Protein AF-A0A1T4VX34-F1 (afdb_monomer_lite)

Sequence (124 aa):
MVNKIFIAFLFSSIIIGCGLDDYSQSLMNGYYYNDWGRHFITYKDTKNSELIVIDSEVINYQIENDILLASQIPKMLEEKNNQFVFWLVDTKSKKALKFEKKEDFVLAAKNKGLSTTSIDKIIN

Foldseek 3Di:
DDDDDDDDPDDDPDDDDDDPPFDWADDDLQKIFTDDVATFIWGADPVRDIDTPGPAHWDFWDDDPQWIKTWGDDPPDDPPPPFIKIWIANSVVRDIDIHRDLVVVVVVCVVVVHDPVNSVRHPD

Radius of gyration: 18.46 Å; chains: 1; bounding box: 34×64×34 Å

Organism: NCBI:txid92487

Secondary structure (DSSP, 8-state):
-----------------S----EEEEEETTEEEEESSSEEEEEE-TT--EEEEE-S-EEEEEEETTEEEEEE--TT--GGG---EEEEEETTTTEEEEESSHHHHHHHHHHTT--HHHHHHHH-

pLDDT: mean 81.56, std 19.94, range [33.53, 98.25]

Structure (mmCIF, N/CA/C/O backbone):
data_AF-A0A1T4VX34-F1
#
_entry.id   AF-A0A1T4VX34-F1
#
loop_
_atom_site.group_PDB
_atom_site.id
_atom_site.type_symbol
_atom_site.label_atom_id
_atom_site.label_alt_id
_atom_site.label_comp_id
_atom_site.label_asym_id
_atom_site.label_entity_id
_atom_site.label_seq_id
_atom_site.pdbx_PDB_ins_code
_atom_site.Cartn_x
_atom_site.Cartn_y
_atom_site.Cartn_z
_atom_site.occupancy
_atom_site.B_iso_or_equiv
_atom_site.auth_seq_id
_atom_site.auth_comp_id
_atom_site.auth_asym_id
_atom_site.auth_atom_id
_atom_site.pdbx_PDB_model_num
ATOM 1 N N . MET A 1 1 ? 9.345 -50.839 13.496 1.00 45.53 1 MET A N 1
ATOM 2 C CA . MET A 1 1 ? 10.785 -50.501 13.420 1.00 45.53 1 MET A CA 1
ATOM 3 C C . MET A 1 1 ? 11.095 -50.155 11.967 1.00 45.53 1 MET A C 1
ATOM 5 O O . MET A 1 1 ? 10.499 -50.791 11.111 1.00 45.53 1 MET A O 1
ATOM 9 N N . VAL A 1 2 ? 11.984 -49.179 11.725 1.00 35.69 2 VAL A N 1
ATOM 10 C CA . VAL A 1 2 ? 12.304 -48.497 10.438 1.00 35.69 2 VAL A CA 1
ATOM 11 C C . VAL A 1 2 ? 11.229 -47.466 10.026 1.00 35.69 2 VAL A C 1
ATOM 13 O O . VAL A 1 2 ? 10.153 -47.848 9.598 1.00 35.69 2 VAL A O 1
ATOM 16 N N . ASN A 1 3 ? 11.294 -46.169 10.356 1.00 33.53 3 ASN A N 1
ATOM 17 C CA . ASN A 1 3 ? 12.306 -45.104 10.208 1.00 33.53 3 ASN A CA 1
ATOM 1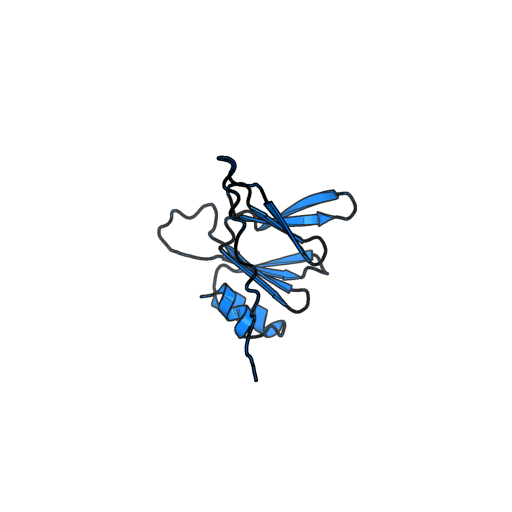8 C C . ASN A 1 3 ? 12.272 -44.416 8.819 1.00 33.53 3 ASN A C 1
ATOM 20 O O . ASN A 1 3 ? 12.729 -44.981 7.837 1.00 33.53 3 ASN A O 1
ATOM 24 N N . LYS A 1 4 ? 11.716 -43.190 8.825 1.00 45.41 4 LYS A N 1
ATOM 25 C CA . LYS A 1 4 ? 11.943 -41.995 7.980 1.00 45.41 4 LYS A CA 1
ATOM 26 C C . LYS A 1 4 ? 12.190 -42.165 6.473 1.00 45.41 4 LYS A C 1
ATOM 28 O O . LYS A 1 4 ? 13.274 -42.573 6.085 1.00 45.41 4 LYS A O 1
ATOM 33 N N . ILE A 1 5 ? 11.312 -41.560 5.661 1.00 46.09 5 ILE A N 1
ATOM 34 C CA . ILE A 1 5 ? 11.738 -40.775 4.488 1.00 46.09 5 ILE A CA 1
ATOM 35 C C . ILE A 1 5 ? 10.940 -39.464 4.462 1.00 46.09 5 ILE A C 1
ATOM 37 O O . ILE A 1 5 ? 9.762 -39.421 4.124 1.00 46.09 5 ILE A O 1
ATOM 41 N N . PHE A 1 6 ? 11.612 -38.400 4.891 1.00 45.78 6 PHE A N 1
ATOM 42 C CA . PHE A 1 6 ? 11.236 -37.006 4.692 1.00 45.78 6 PHE A CA 1
ATOM 43 C C . PHE A 1 6 ? 11.621 -36.678 3.243 1.00 45.78 6 PHE A C 1
ATOM 45 O O . PHE A 1 6 ? 12.812 -36.649 2.934 1.00 45.78 6 PHE A O 1
ATOM 52 N N . ILE A 1 7 ? 10.660 -36.492 2.337 1.00 45.56 7 ILE A N 1
ATOM 53 C CA . ILE A 1 7 ? 10.975 -36.002 0.988 1.00 45.56 7 ILE A CA 1
ATOM 54 C C . ILE A 1 7 ? 10.913 -34.479 1.042 1.00 45.56 7 ILE A C 1
ATOM 56 O O . ILE A 1 7 ? 9.854 -33.869 0.924 1.00 45.56 7 ILE A O 1
ATOM 60 N N . ALA A 1 8 ? 12.077 -33.881 1.281 1.00 44.00 8 ALA A N 1
ATOM 61 C CA . ALA A 1 8 ? 12.327 -32.481 0.998 1.00 44.00 8 ALA A CA 1
ATOM 62 C C . ALA A 1 8 ? 12.374 -32.302 -0.526 1.00 44.00 8 ALA A C 1
ATOM 64 O O . ALA A 1 8 ? 13.308 -32.770 -1.175 1.00 44.00 8 ALA A O 1
ATOM 65 N N . PHE A 1 9 ? 11.373 -31.635 -1.098 1.00 43.25 9 PHE A N 1
ATOM 66 C CA . PHE A 1 9 ? 11.450 -31.115 -2.462 1.00 43.25 9 PHE A CA 1
ATOM 67 C C . PHE A 1 9 ? 12.160 -29.758 -2.421 1.00 43.25 9 PHE A C 1
ATOM 69 O O . PHE A 1 9 ? 11.545 -28.701 -2.317 1.00 43.25 9 PHE A O 1
ATOM 76 N N . LEU A 1 10 ? 13.487 -29.819 -2.450 1.00 41.88 10 LEU A N 1
ATOM 77 C CA . LEU A 1 10 ? 14.354 -28.735 -2.896 1.00 41.88 10 LEU A CA 1
ATOM 78 C C . LEU A 1 10 ? 14.970 -29.173 -4.227 1.00 41.88 10 LEU A C 1
ATOM 80 O O . LEU A 1 10 ? 15.172 -30.364 -4.444 1.00 41.88 10 LEU A O 1
ATOM 84 N N . PHE A 1 11 ? 15.294 -28.182 -5.055 1.00 42.28 11 PHE A N 1
ATOM 85 C CA . PHE A 1 11 ? 15.932 -28.246 -6.374 1.00 42.28 11 PHE A CA 1
ATOM 86 C C . PHE A 1 11 ? 15.001 -28.329 -7.587 1.00 42.28 11 PHE A C 1
ATOM 88 O O . PHE A 1 11 ? 14.689 -29.396 -8.100 1.00 42.28 11 PHE A O 1
ATOM 95 N N . SER A 1 12 ? 14.753 -27.156 -8.167 1.00 38.88 12 SER A N 1
ATOM 96 C CA . SER A 1 12 ? 15.264 -26.912 -9.519 1.00 38.88 12 SER A CA 1
ATOM 97 C C . SER A 1 12 ? 15.518 -25.419 -9.719 1.00 38.88 12 SER A C 1
ATOM 99 O O . SER A 1 12 ? 14.683 -24.679 -10.231 1.00 38.88 12 SER A O 1
ATOM 101 N N . SER A 1 13 ? 16.698 -24.980 -9.285 1.00 41.88 13 SER A N 1
ATOM 102 C CA . SER A 1 13 ? 17.372 -23.807 -9.826 1.00 41.88 13 SER A CA 1
ATOM 103 C C . SER A 1 13 ? 17.632 -24.050 -11.313 1.00 41.88 13 SER A C 1
ATOM 105 O O . SER A 1 13 ? 18.565 -24.757 -11.690 1.00 41.88 13 SER A O 1
ATOM 107 N N . ILE A 1 14 ? 16.778 -23.478 -12.155 1.00 44.31 14 ILE A N 1
ATOM 108 C CA . ILE A 1 14 ? 17.036 -23.319 -13.582 1.00 44.31 14 ILE A CA 1
ATOM 109 C C . ILE A 1 14 ? 17.622 -21.918 -13.741 1.00 44.31 14 ILE A C 1
ATOM 111 O O . ILE A 1 14 ? 16.909 -20.924 -13.692 1.00 44.31 14 ILE A O 1
ATOM 115 N N . ILE A 1 15 ? 18.946 -21.849 -13.871 1.00 48.69 15 ILE A N 1
ATOM 116 C CA . ILE A 1 15 ? 19.636 -20.661 -14.371 1.00 48.69 15 ILE A CA 1
ATOM 117 C C . ILE A 1 15 ? 19.513 -20.720 -15.894 1.00 48.69 15 ILE A C 1
ATOM 119 O O . ILE A 1 15 ? 20.222 -21.493 -16.536 1.00 48.69 15 ILE A O 1
ATOM 123 N N . ILE A 1 16 ? 18.602 -19.934 -16.469 1.00 46.91 16 ILE A N 1
ATOM 124 C CA . ILE A 1 16 ? 18.570 -19.639 -17.905 1.00 46.91 16 ILE A CA 1
ATOM 125 C C . ILE A 1 16 ? 18.303 -18.141 -18.066 1.00 46.91 16 ILE A C 1
ATOM 127 O O . ILE A 1 16 ? 17.217 -17.676 -17.757 1.00 46.91 16 ILE A O 1
ATOM 131 N N . GLY A 1 17 ? 19.289 -17.425 -18.611 1.00 34.38 17 GLY A N 1
ATOM 132 C CA . GLY A 1 17 ? 19.099 -16.131 -19.268 1.00 34.38 17 GLY A CA 1
ATOM 133 C C . GLY A 1 17 ? 19.341 -14.900 -18.396 1.00 34.38 17 GLY A C 1
ATOM 134 O O . GLY A 1 17 ? 18.649 -14.662 -17.418 1.00 34.38 17 GLY A O 1
ATOM 135 N N . CYS A 1 18 ? 20.293 -14.059 -18.805 1.00 42.41 18 CYS A N 1
ATOM 136 C CA . CYS A 1 18 ? 20.262 -12.640 -18.468 1.00 42.41 18 CYS A CA 1
ATOM 137 C C . CYS A 1 18 ? 18.962 -12.032 -19.017 1.00 42.41 18 CYS A C 1
ATOM 139 O O . CYS A 1 18 ? 18.888 -11.667 -20.187 1.00 42.41 18 CYS A O 1
ATOM 141 N N . GLY A 1 19 ? 17.961 -11.938 -18.159 1.00 43.66 19 GLY A N 1
ATOM 142 C CA . GLY A 1 19 ? 16.774 -11.115 -18.292 1.00 43.66 19 GLY A CA 1
ATOM 143 C C . GLY A 1 19 ? 16.297 -10.881 -16.870 1.00 43.66 19 GLY A C 1
ATOM 144 O O . GLY A 1 19 ? 16.079 -11.836 -16.135 1.00 43.66 19 GLY A O 1
ATOM 145 N N . LEU A 1 20 ? 16.254 -9.627 -16.433 1.00 51.25 20 LEU A N 1
ATOM 146 C CA . LEU A 1 20 ? 15.488 -9.266 -15.248 1.00 51.25 20 LEU A CA 1
ATOM 147 C C . LEU A 1 20 ? 14.051 -9.659 -15.597 1.00 51.25 20 LEU A C 1
ATOM 149 O O . LEU A 1 20 ? 13.488 -9.069 -16.516 1.00 51.25 20 LEU A O 1
ATOM 153 N N . ASP A 1 21 ? 13.539 -10.745 -15.019 1.00 58.09 21 ASP A N 1
ATOM 154 C CA . ASP A 1 21 ? 12.221 -11.256 -15.384 1.00 58.09 21 ASP A CA 1
ATOM 155 C C . ASP A 1 21 ? 11.175 -10.225 -14.972 1.00 58.09 21 ASP A C 1
ATOM 157 O O . ASP A 1 21 ? 10.819 -10.110 -13.800 1.00 58.09 21 ASP A O 1
ATOM 161 N N . ASP A 1 22 ? 10.699 -9.478 -15.966 1.00 72.25 22 ASP A N 1
ATOM 162 C CA . ASP A 1 22 ? 9.570 -8.577 -15.837 1.00 72.25 22 ASP A CA 1
ATOM 163 C C . ASP A 1 22 ? 8.369 -9.378 -15.303 1.00 72.25 22 ASP A C 1
ATOM 165 O O . ASP A 1 22 ? 7.742 -10.139 -16.047 1.00 72.25 22 ASP A O 1
ATOM 169 N N . TYR A 1 23 ? 8.027 -9.231 -14.018 1.00 83.38 23 TYR A N 1
ATOM 170 C CA . TYR A 1 23 ? 6.942 -10.001 -13.404 1.00 83.38 23 TYR A CA 1
ATOM 171 C C . TYR A 1 23 ? 5.826 -9.113 -12.860 1.00 83.38 23 TYR A C 1
ATOM 173 O O . TYR A 1 23 ? 6.033 -8.003 -12.377 1.00 83.38 23 TYR A O 1
ATOM 181 N N . SER A 1 24 ? 4.596 -9.620 -12.962 1.00 89.25 24 SER A N 1
ATOM 182 C CA . SER A 1 24 ? 3.387 -8.974 -12.453 1.00 89.25 24 SER A CA 1
ATOM 183 C C . SER A 1 24 ? 2.640 -9.953 -11.556 1.00 89.25 24 SER A C 1
ATOM 185 O O . SER A 1 24 ? 2.233 -11.029 -11.995 1.00 89.25 24 SER A O 1
ATOM 187 N N . GLN A 1 25 ? 2.468 -9.594 -10.288 1.00 91.31 25 GLN A N 1
ATOM 188 C CA . GLN A 1 25 ? 1.781 -10.397 -9.286 1.00 91.31 25 GLN A CA 1
ATOM 189 C C . GLN A 1 25 ? 0.419 -9.783 -8.969 1.00 91.31 25 GLN A C 1
ATOM 191 O O . GLN A 1 25 ? 0.324 -8.620 -8.573 1.00 91.31 25 GLN A O 1
ATOM 196 N N . SER A 1 26 ? -0.647 -10.575 -9.105 1.00 92.81 26 SER A N 1
ATOM 197 C CA . SER A 1 26 ? -1.977 -10.153 -8.661 1.00 92.81 26 SER A CA 1
ATOM 198 C C . SER A 1 26 ? -2.004 -10.017 -7.142 1.00 92.81 26 SER A C 1
ATOM 200 O O . SER A 1 26 ? -1.625 -10.940 -6.423 1.00 92.81 26 SER A O 1
ATOM 202 N N . LEU A 1 27 ? -2.455 -8.857 -6.673 1.00 92.50 27 LEU A N 1
ATOM 203 C CA . LEU A 1 27 ? -2.598 -8.539 -5.260 1.00 92.50 27 LEU A CA 1
ATOM 204 C C . LEU A 1 27 ? -4.028 -8.831 -4.802 1.00 92.50 27 LEU A C 1
ATOM 206 O O . LEU A 1 27 ? -4.273 -9.797 -4.085 1.00 92.50 27 LEU A O 1
ATOM 210 N N . MET A 1 28 ? -4.980 -7.990 -5.218 1.00 93.44 28 MET A N 1
ATOM 211 C CA . MET A 1 28 ? -6.399 -8.098 -4.867 1.00 93.44 28 MET A CA 1
ATOM 212 C C . MET A 1 28 ? -7.228 -7.087 -5.664 1.00 93.44 28 MET A C 1
ATOM 214 O O . MET A 1 28 ? -6.738 -6.002 -5.956 1.00 93.44 28 MET A O 1
ATOM 218 N N . ASN A 1 29 ? -8.492 -7.391 -5.980 1.00 92.50 29 ASN A N 1
ATOM 219 C CA . ASN A 1 29 ? -9.452 -6.441 -6.577 1.00 92.50 29 ASN A CA 1
ATOM 220 C C . ASN A 1 29 ? -8.915 -5.681 -7.812 1.00 92.50 29 ASN A C 1
ATOM 222 O O . ASN A 1 29 ? -9.178 -4.494 -7.992 1.00 92.50 29 ASN A O 1
ATOM 226 N N . GLY A 1 30 ? -8.144 -6.366 -8.663 1.00 91.44 30 GLY A N 1
ATOM 227 C CA . GLY A 1 30 ? -7.551 -5.783 -9.871 1.00 91.44 30 GLY A CA 1
ATOM 228 C C . GLY A 1 30 ? -6.261 -4.993 -9.639 1.00 91.44 30 GLY A C 1
ATOM 229 O O . GLY A 1 30 ? -5.747 -4.414 -10.589 1.00 91.44 30 GLY A O 1
ATOM 230 N N . TYR A 1 31 ? -5.721 -4.971 -8.419 1.00 94.94 31 TYR A N 1
ATOM 231 C CA . TYR A 1 31 ? -4.399 -4.418 -8.135 1.00 94.94 31 TYR A CA 1
ATOM 232 C C . TYR A 1 31 ? -3.297 -5.431 -8.430 1.00 94.94 31 TYR A C 1
ATOM 234 O O . TYR A 1 31 ? -3.457 -6.626 -8.165 1.00 94.94 31 TYR A O 1
ATOM 242 N N . TYR A 1 32 ? -2.175 -4.933 -8.940 1.00 93.88 32 TYR A N 1
ATOM 243 C CA . TYR A 1 32 ? -1.003 -5.727 -9.284 1.00 93.88 32 TYR A CA 1
ATOM 244 C C . TYR A 1 32 ? 0.263 -5.052 -8.767 1.00 93.88 32 TYR A C 1
ATOM 246 O O . TYR A 1 32 ? 0.402 -3.831 -8.862 1.00 93.88 32 TYR A O 1
ATOM 254 N N . TYR A 1 33 ? 1.176 -5.862 -8.245 1.00 92.81 33 TYR A N 1
ATOM 255 C CA . TYR A 1 33 ? 2.566 -5.489 -8.028 1.00 92.81 33 TYR A CA 1
ATOM 256 C C . TYR A 1 33 ? 3.350 -5.833 -9.292 1.00 92.81 33 TYR A C 1
ATOM 258 O O . TYR A 1 33 ? 3.227 -6.949 -9.793 1.00 92.81 33 TYR A O 1
ATOM 266 N N . ASN A 1 34 ? 4.124 -4.889 -9.810 1.00 91.12 34 ASN A N 1
ATOM 267 C CA . ASN A 1 34 ? 4.926 -5.069 -11.012 1.00 91.12 34 ASN A CA 1
ATOM 268 C C . ASN A 1 34 ? 6.400 -4.822 -10.694 1.00 91.12 34 ASN A C 1
ATOM 270 O O . ASN A 1 34 ? 6.725 -3.835 -10.032 1.00 91.12 34 ASN A O 1
ATOM 274 N N . ASP A 1 35 ? 7.262 -5.679 -11.223 1.00 87.44 35 ASP A N 1
ATOM 275 C CA . ASP A 1 35 ? 8.713 -5.529 -11.223 1.00 87.44 35 ASP A CA 1
ATOM 276 C C . ASP A 1 35 ? 9.190 -5.483 -12.672 1.00 87.44 35 ASP A C 1
ATOM 278 O O . ASP A 1 35 ? 9.343 -6.533 -13.285 1.00 87.44 35 ASP A O 1
ATOM 282 N N . TRP A 1 36 ? 9.349 -4.269 -13.217 1.00 81.44 36 TRP A N 1
ATOM 283 C CA . TRP A 1 36 ? 9.849 -4.023 -14.581 1.00 81.44 36 TRP A CA 1
ATOM 284 C C . TRP A 1 36 ? 11.055 -3.075 -14.557 1.00 81.44 36 TRP A C 1
ATOM 286 O O . TRP A 1 36 ? 10.981 -1.930 -15.017 1.00 81.44 36 TRP A O 1
ATOM 296 N N . GLY A 1 37 ? 12.131 -3.482 -13.877 1.00 74.62 37 GLY A N 1
ATOM 297 C CA . GLY A 1 37 ? 13.296 -2.623 -13.604 1.00 74.62 37 GLY A CA 1
ATOM 298 C C . GLY A 1 37 ? 13.034 -1.517 -12.569 1.00 74.62 37 GLY A C 1
ATOM 299 O O . GLY A 1 37 ? 13.893 -0.669 -12.330 1.00 74.62 37 GLY A O 1
ATOM 300 N N . ARG A 1 38 ? 11.835 -1.524 -11.980 1.00 76.69 38 ARG A N 1
ATOM 301 C CA . ARG A 1 38 ? 11.407 -0.798 -10.781 1.00 76.69 38 ARG A CA 1
ATOM 302 C C . ARG A 1 38 ? 10.187 -1.511 -10.205 1.00 76.69 38 ARG A C 1
ATOM 304 O O . ARG A 1 38 ? 9.382 -2.051 -10.969 1.00 76.69 38 ARG A O 1
ATOM 311 N N . HIS A 1 39 ? 10.005 -1.422 -8.898 1.00 88.38 39 HIS A N 1
ATOM 312 C CA . HIS A 1 39 ? 8.867 -1.997 -8.193 1.00 88.38 39 HIS A CA 1
ATOM 313 C C . HIS A 1 39 ? 7.730 -0.980 -8.076 1.00 88.38 39 HIS A C 1
ATOM 315 O O . HIS A 1 39 ? 7.919 0.089 -7.505 1.00 88.38 39 HIS A O 1
ATOM 321 N N . PHE A 1 40 ? 6.543 -1.260 -8.614 1.00 91.62 40 PHE A N 1
ATOM 322 C CA . PHE A 1 40 ? 5.420 -0.311 -8.592 1.00 91.62 40 PHE A CA 1
ATOM 323 C C . PHE A 1 40 ? 4.063 -1.018 -8.537 1.00 91.62 40 PHE A C 1
ATOM 325 O O . PHE A 1 40 ? 3.955 -2.207 -8.831 1.00 91.62 40 PHE A O 1
ATOM 332 N N . ILE A 1 41 ? 3.006 -0.291 -8.161 1.00 92.94 41 ILE A N 1
ATOM 333 C CA . ILE A 1 41 ? 1.654 -0.857 -8.039 1.00 92.94 41 ILE A CA 1
ATOM 334 C C . ILE A 1 41 ? 0.707 -0.209 -9.042 1.00 92.94 41 ILE A C 1
ATOM 336 O O . ILE A 1 41 ? 0.613 1.017 -9.156 1.00 92.94 41 ILE A O 1
ATOM 340 N N . THR A 1 42 ? -0.045 -1.054 -9.738 1.00 94.25 42 THR A N 1
ATOM 341 C CA . THR A 1 42 ? -1.063 -0.662 -10.714 1.00 94.25 42 THR A CA 1
ATOM 342 C C . THR A 1 42 ? -2.430 -1.199 -10.328 1.00 94.25 42 THR A C 1
ATOM 344 O O . THR A 1 42 ? -2.562 -2.102 -9.503 1.00 94.25 42 THR A O 1
ATOM 347 N N . TYR A 1 43 ? -3.456 -0.631 -10.945 1.00 93.19 43 TYR A N 1
ATOM 348 C CA . TYR A 1 43 ? -4.818 -1.132 -10.936 1.00 93.19 43 TYR A CA 1
ATOM 349 C C . TYR A 1 43 ? -5.268 -1.350 -12.384 1.00 93.19 43 TYR A C 1
ATOM 351 O O . TYR A 1 43 ? -5.196 -0.429 -13.197 1.00 93.19 43 TYR A O 1
ATOM 359 N N . LYS A 1 44 ? -5.743 -2.557 -12.701 1.00 91.50 44 LYS A N 1
ATOM 360 C CA . LYS A 1 44 ? -6.337 -2.910 -13.994 1.00 91.50 44 LYS A CA 1
ATOM 361 C C . LYS A 1 44 ? -7.850 -2.995 -13.849 1.00 91.50 44 LYS A C 1
ATOM 363 O O . LYS A 1 44 ? -8.363 -3.750 -13.021 1.00 91.50 44 LYS A O 1
ATOM 368 N N . ASP A 1 45 ? -8.570 -2.204 -14.639 1.00 84.00 45 ASP A N 1
ATOM 369 C CA . ASP A 1 45 ? -10.028 -2.245 -14.665 1.00 84.00 45 ASP A CA 1
ATOM 370 C C . ASP A 1 45 ? -10.579 -3.414 -15.500 1.00 84.00 45 ASP A C 1
ATOM 372 O O . ASP A 1 45 ? -9.849 -4.139 -16.172 1.00 84.00 45 ASP A O 1
ATOM 376 N N . THR A 1 46 ? -11.900 -3.605 -15.470 1.00 81.94 46 THR A N 1
ATOM 377 C CA . THR A 1 46 ? -12.580 -4.678 -16.216 1.00 81.94 46 THR A CA 1
ATOM 378 C C . THR A 1 46 ? -12.516 -4.520 -17.738 1.00 81.94 46 THR A C 1
ATOM 380 O O . THR A 1 46 ? -12.928 -5.425 -18.458 1.00 81.94 46 THR A O 1
ATOM 383 N N . LYS A 1 47 ? -12.019 -3.385 -18.238 1.00 84.62 47 LYS A N 1
ATOM 384 C CA . LYS A 1 47 ? -11.796 -3.104 -19.659 1.00 84.62 47 LYS A CA 1
ATOM 385 C C . LYS A 1 47 ? -10.318 -3.241 -20.043 1.00 84.62 47 LYS A C 1
ATOM 387 O O . LYS A 1 47 ? -9.954 -2.843 -21.144 1.00 84.62 47 L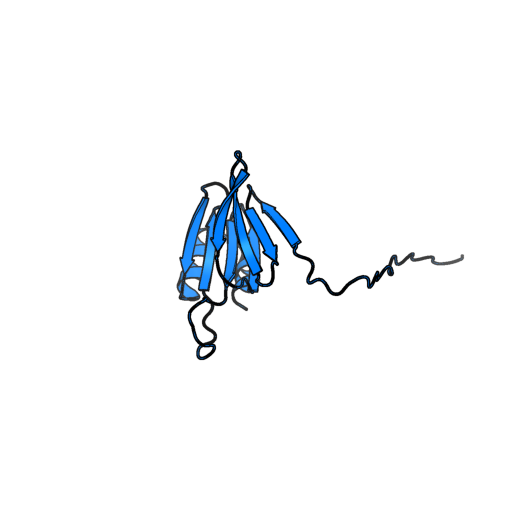YS A O 1
ATOM 392 N N . ASN A 1 48 ? -9.486 -3.805 -19.161 1.00 75.69 48 ASN A N 1
ATOM 393 C CA . ASN A 1 48 ? -8.031 -3.903 -19.294 1.00 75.69 48 ASN A CA 1
ATOM 394 C C . ASN A 1 48 ? -7.309 -2.547 -19.378 1.00 75.69 48 ASN A C 1
ATOM 396 O O . ASN A 1 48 ? -6.176 -2.485 -19.852 1.00 75.69 48 ASN A O 1
ATOM 400 N N . SER A 1 49 ? -7.926 -1.465 -18.898 1.00 84.25 49 SER A N 1
ATOM 401 C CA . SER A 1 49 ? -7.229 -0.189 -18.730 1.00 84.25 49 SER A CA 1
ATOM 402 C C . SER A 1 49 ? -6.364 -0.264 -17.478 1.00 84.25 49 SER A C 1
ATOM 404 O O . SER A 1 49 ? -6.856 -0.614 -16.404 1.00 84.25 49 SER A O 1
ATOM 406 N N . GLU A 1 50 ? -5.086 0.079 -17.606 1.00 87.19 50 GLU A N 1
ATOM 407 C CA . GLU A 1 50 ? -4.127 0.069 -16.504 1.00 87.19 50 GLU A CA 1
ATOM 408 C C . GLU A 1 50 ? -3.876 1.491 -15.994 1.00 87.19 50 GLU A C 1
ATOM 410 O O . GLU A 1 50 ? -3.543 2.398 -16.756 1.00 87.19 50 GLU A O 1
ATOM 415 N N . LEU A 1 51 ? -4.045 1.683 -14.687 1.00 88.75 51 LEU A N 1
ATOM 416 C CA . LEU A 1 51 ? -3.739 2.917 -13.977 1.00 88.75 51 LEU A CA 1
ATOM 417 C C . LEU A 1 51 ? -2.571 2.666 -13.026 1.00 88.75 51 LEU A C 1
ATOM 419 O O . LEU A 1 51 ? -2.620 1.752 -12.203 1.00 88.75 51 LEU A O 1
ATOM 423 N N . ILE A 1 52 ? -1.546 3.510 -13.090 1.00 87.00 52 ILE A N 1
ATOM 424 C CA . ILE A 1 52 ? -0.471 3.503 -12.097 1.00 87.00 52 ILE A CA 1
ATOM 425 C C . ILE A 1 52 ? -0.999 4.146 -10.812 1.00 87.00 52 ILE A C 1
ATOM 427 O O . ILE A 1 52 ? -1.460 5.286 -10.832 1.00 87.00 52 ILE A O 1
ATOM 431 N N . VAL A 1 53 ? -0.944 3.405 -9.705 1.00 91.19 53 VAL A N 1
ATOM 432 C CA . VAL A 1 53 ? -1.449 3.847 -8.395 1.00 91.19 53 VAL A CA 1
ATOM 433 C C . VAL A 1 53 ? -0.298 4.335 -7.529 1.00 91.19 53 VAL A C 1
ATOM 435 O O . VAL A 1 53 ? -0.378 5.408 -6.940 1.00 91.19 53 VAL A O 1
ATOM 438 N N . ILE A 1 54 ? 0.777 3.550 -7.479 1.00 91.06 54 ILE A N 1
ATOM 439 C CA . ILE A 1 54 ? 2.020 3.887 -6.792 1.00 91.06 54 ILE A CA 1
ATOM 440 C C . ILE A 1 54 ? 3.098 3.816 -7.855 1.00 91.06 54 ILE A C 1
ATOM 442 O O . ILE A 1 54 ? 3.345 2.747 -8.400 1.00 91.06 54 ILE A O 1
ATOM 446 N N . ASP A 1 55 ? 3.664 4.960 -8.219 1.00 85.50 55 ASP A N 1
ATOM 447 C CA . ASP A 1 55 ? 4.424 5.127 -9.456 1.00 85.50 55 ASP A CA 1
ATOM 448 C C . ASP A 1 55 ? 5.945 5.077 -9.270 1.00 85.50 55 ASP A C 1
ATOM 450 O O . ASP A 1 55 ? 6.676 5.310 -10.235 1.00 85.50 55 ASP A O 1
ATOM 454 N N . SER A 1 56 ? 6.410 4.780 -8.057 1.00 84.06 56 SER A N 1
ATOM 455 C CA . SER A 1 56 ? 7.816 4.748 -7.642 1.00 84.06 56 SER A CA 1
ATOM 456 C C . SER A 1 56 ? 8.143 3.478 -6.859 1.00 84.06 56 SER A C 1
ATOM 458 O O . SER A 1 56 ? 7.220 2.751 -6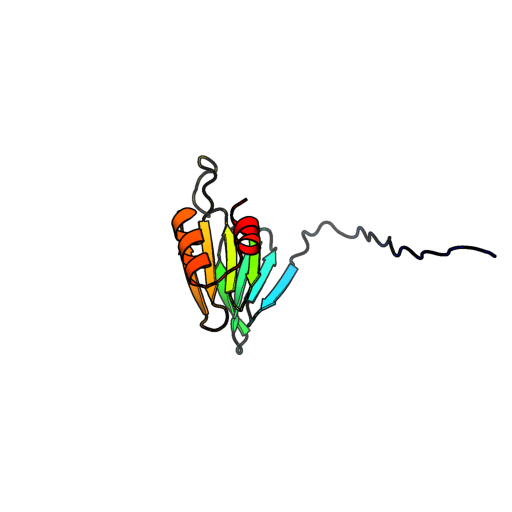.502 1.00 84.06 56 SER A O 1
ATOM 460 N N . GLU A 1 57 ? 9.435 3.248 -6.613 1.00 89.69 57 GLU A N 1
ATOM 461 C CA . GLU A 1 57 ? 9.995 2.030 -6.019 1.00 89.69 57 GLU A CA 1
ATOM 462 C C . GLU A 1 57 ? 9.296 1.645 -4.706 1.00 89.69 57 GLU A C 1
ATOM 464 O O . GLU A 1 57 ? 9.496 2.285 -3.671 1.00 89.69 57 GLU A O 1
ATOM 469 N N . VAL A 1 58 ? 8.464 0.607 -4.756 1.00 91.31 58 VAL A N 1
ATOM 470 C CA . VAL A 1 58 ? 7.779 0.015 -3.602 1.00 91.31 58 VAL A CA 1
ATOM 471 C C . VAL A 1 58 ? 8.756 -0.882 -2.851 1.00 91.31 58 VAL A C 1
ATOM 473 O O . VAL A 1 58 ? 9.313 -1.806 -3.430 1.00 91.31 58 VAL A O 1
ATOM 476 N N . ILE A 1 59 ? 8.930 -0.632 -1.554 1.00 91.00 59 ILE A N 1
ATOM 477 C CA . ILE A 1 59 ? 9.870 -1.376 -0.703 1.00 91.00 59 ILE A CA 1
ATOM 478 C C . ILE A 1 59 ? 9.161 -2.503 0.025 1.00 91.00 59 ILE A C 1
ATOM 480 O O . ILE A 1 59 ? 9.567 -3.656 -0.066 1.00 91.00 59 ILE A O 1
ATOM 484 N N . ASN A 1 60 ? 8.066 -2.172 0.707 1.00 93.38 60 ASN A N 1
ATOM 485 C CA . ASN A 1 60 ? 7.234 -3.138 1.406 1.00 93.38 60 ASN A CA 1
ATOM 486 C C . ASN A 1 60 ? 5.773 -2.926 1.022 1.00 93.38 60 ASN A C 1
ATOM 488 O O . ASN A 1 60 ? 5.324 -1.793 0.831 1.00 93.38 60 ASN A O 1
ATOM 492 N N . TYR A 1 61 ? 5.007 -4.013 0.978 1.00 95.44 61 TYR A N 1
ATOM 493 C CA . TYR A 1 61 ? 3.555 -3.950 0.894 1.00 95.44 61 TYR A CA 1
ATOM 494 C C . TYR A 1 61 ? 2.896 -5.071 1.706 1.00 95.44 61 TYR A C 1
ATOM 496 O O . TYR A 1 61 ? 3.484 -6.120 1.961 1.00 95.44 61 TYR A O 1
ATOM 504 N N . GLN A 1 62 ? 1.655 -4.844 2.128 1.00 96.50 62 GLN A N 1
ATOM 505 C CA . GLN A 1 62 ? 0.844 -5.801 2.876 1.00 96.50 62 GLN A CA 1
ATOM 506 C C . GLN A 1 62 ? -0.624 -5.575 2.538 1.00 96.50 62 GLN A C 1
ATOM 508 O O . GLN A 1 62 ? -1.059 -4.447 2.328 1.00 96.50 62 GLN A O 1
ATOM 513 N N . ILE A 1 63 ? -1.400 -6.653 2.515 1.00 95.94 63 ILE A N 1
ATOM 514 C CA . ILE A 1 63 ? -2.845 -6.595 2.309 1.00 95.94 63 ILE A CA 1
ATOM 515 C C . ILE A 1 63 ? -3.550 -7.086 3.571 1.00 95.94 63 ILE A C 1
ATOM 517 O O . ILE A 1 63 ? -3.209 -8.147 4.093 1.00 95.94 63 ILE A O 1
ATOM 521 N N . GLU A 1 64 ? -4.533 -6.327 4.051 1.00 96.00 64 GLU A N 1
ATOM 522 C CA . GLU A 1 64 ? -5.406 -6.701 5.166 1.00 96.00 64 GLU A CA 1
ATOM 523 C C . GLU A 1 64 ? -6.792 -6.064 4.977 1.00 96.00 64 GLU A C 1
ATOM 525 O O . GLU A 1 64 ? -6.891 -4.868 4.719 1.00 96.00 64 GLU A O 1
ATOM 530 N N . ASN A 1 65 ? -7.869 -6.847 5.116 1.00 91.88 65 ASN A N 1
ATOM 531 C CA . ASN A 1 65 ? -9.262 -6.364 5.085 1.00 91.88 65 ASN A CA 1
ATOM 532 C C . ASN A 1 65 ? -9.586 -5.427 3.904 1.00 91.88 65 ASN A C 1
ATOM 534 O O . ASN A 1 65 ? -10.121 -4.338 4.093 1.00 91.88 65 ASN A O 1
ATOM 538 N N . ASP A 1 66 ? -9.238 -5.832 2.680 1.00 95.19 66 ASP A N 1
ATOM 539 C CA . ASP A 1 66 ? -9.403 -5.032 1.455 1.00 95.19 66 ASP A CA 1
ATOM 540 C C . ASP A 1 66 ? -8.513 -3.778 1.335 1.00 95.19 66 ASP A C 1
ATOM 542 O O . ASP A 1 66 ? -8.601 -3.050 0.339 1.00 95.19 66 ASP A O 1
ATOM 546 N N . ILE A 1 67 ? -7.627 -3.533 2.302 1.00 97.00 67 ILE A N 1
ATOM 547 C CA . ILE A 1 67 ? -6.685 -2.416 2.302 1.00 97.00 67 ILE A CA 1
ATOM 548 C C . ILE A 1 67 ? -5.290 -2.912 1.933 1.00 97.00 67 ILE A C 1
ATOM 550 O O . ILE A 1 67 ? -4.737 -3.802 2.577 1.00 97.00 67 ILE A O 1
ATOM 554 N N . LEU A 1 68 ? -4.707 -2.296 0.911 1.00 97.44 68 LEU A N 1
ATOM 555 C CA . LEU A 1 68 ? -3.297 -2.421 0.574 1.00 97.44 68 LEU A CA 1
ATOM 556 C C . LEU A 1 68 ? -2.523 -1.310 1.289 1.00 97.44 68 LEU A C 1
ATOM 558 O O . LEU A 1 68 ? -2.785 -0.123 1.086 1.00 97.44 68 LEU A O 1
ATOM 562 N N . LEU A 1 69 ? -1.577 -1.707 2.128 1.00 98.00 69 LEU A N 1
ATOM 563 C CA . LEU A 1 69 ? -0.579 -0.839 2.727 1.00 98.00 69 LEU A CA 1
ATOM 564 C C . LEU A 1 69 ? 0.709 -0.957 1.914 1.00 98.00 69 LEU A C 1
ATOM 566 O O . LEU A 1 69 ? 1.086 -2.068 1.543 1.00 98.00 69 LEU A O 1
ATOM 570 N N . ALA A 1 70 ? 1.396 0.153 1.664 1.00 96.56 70 ALA A N 1
ATOM 571 C CA . ALA A 1 70 ? 2.695 0.122 0.998 1.00 96.56 70 ALA A CA 1
ATOM 572 C C . ALA A 1 70 ? 3.617 1.242 1.485 1.00 96.56 70 ALA A C 1
ATOM 574 O O . ALA A 1 70 ? 3.145 2.316 1.864 1.00 96.56 70 ALA A O 1
ATOM 575 N N . SER A 1 71 ? 4.925 1.004 1.433 1.00 94.75 71 SER A N 1
ATOM 576 C CA . SER A 1 71 ? 5.963 2.028 1.547 1.00 94.75 71 SER A CA 1
ATOM 577 C C . SER A 1 71 ? 6.712 2.146 0.222 1.00 94.75 71 SER A C 1
ATOM 579 O O . SER A 1 71 ? 6.944 1.152 -0.465 1.00 94.75 71 SER A O 1
ATOM 581 N N . GLN A 1 72 ? 7.068 3.371 -0.155 1.00 91.88 72 GLN A N 1
ATOM 582 C CA . GLN A 1 72 ? 7.809 3.657 -1.381 1.00 91.88 72 GLN A CA 1
ATOM 583 C C . GLN A 1 72 ? 9.001 4.578 -1.114 1.00 91.88 72 GLN A C 1
ATOM 585 O O . GLN A 1 72 ? 8.941 5.434 -0.220 1.00 91.88 72 GLN A O 1
ATOM 590 N N . ILE A 1 73 ? 10.025 4.481 -1.961 1.00 87.50 73 ILE A N 1
ATOM 591 C CA . ILE A 1 73 ? 11.050 5.515 -2.116 1.00 87.50 73 ILE A CA 1
ATOM 592 C C . ILE A 1 73 ? 10.548 6.541 -3.147 1.00 87.50 73 ILE A C 1
ATOM 594 O O . ILE A 1 73 ? 10.311 6.191 -4.305 1.00 87.50 73 ILE A O 1
ATOM 598 N N . PRO A 1 74 ? 10.359 7.816 -2.768 1.00 82.00 74 PRO A N 1
ATOM 599 C CA . PRO A 1 74 ? 9.858 8.841 -3.679 1.00 82.00 74 PRO A CA 1
ATOM 600 C C . PRO A 1 74 ? 10.821 9.130 -4.846 1.00 82.00 74 PRO A C 1
ATOM 602 O O . PRO A 1 74 ? 12.011 9.340 -4.652 1.00 82.00 74 PRO A O 1
ATOM 605 N N . LYS A 1 75 ? 10.264 9.257 -6.060 1.00 73.38 75 LYS A N 1
ATOM 606 C CA . LYS A 1 75 ? 10.985 9.489 -7.333 1.00 73.38 75 LYS A CA 1
ATOM 607 C C . LYS A 1 75 ? 11.978 10.659 -7.369 1.00 73.38 75 LYS A C 1
ATOM 609 O O . LYS A 1 75 ? 12.912 10.611 -8.159 1.00 73.38 75 LYS A O 1
ATOM 614 N N . MET A 1 76 ? 11.714 11.743 -6.634 1.00 64.62 76 MET A N 1
ATOM 615 C CA . MET A 1 76 ? 12.425 13.027 -6.795 1.00 64.62 76 MET A CA 1
ATOM 616 C C . MET A 1 76 ? 13.275 13.439 -5.591 1.00 64.62 76 MET A C 1
ATOM 618 O O . MET A 1 76 ? 13.794 14.552 -5.570 1.00 64.62 76 MET A O 1
ATOM 622 N N . LEU A 1 77 ? 13.431 12.575 -4.590 1.00 55.12 77 LEU A N 1
ATOM 623 C CA . LEU A 1 77 ? 14.384 12.834 -3.522 1.00 55.12 77 LEU A CA 1
ATOM 624 C C . LEU A 1 77 ? 15.696 12.163 -3.903 1.00 55.12 77 LEU A C 1
ATOM 626 O O . LEU A 1 77 ? 15.805 10.940 -3.888 1.00 55.12 77 LEU A O 1
ATOM 630 N N . GLU A 1 78 ? 16.690 12.995 -4.230 1.00 47.28 78 GLU A N 1
ATOM 631 C CA . GLU A 1 78 ? 18.089 12.660 -3.974 1.00 47.28 78 GLU A CA 1
ATOM 632 C C . GLU A 1 78 ? 18.145 11.882 -2.653 1.00 47.28 78 GLU A C 1
ATOM 634 O O . GLU A 1 78 ? 17.517 12.300 -1.678 1.00 47.28 78 GLU A O 1
ATOM 639 N N . GLU A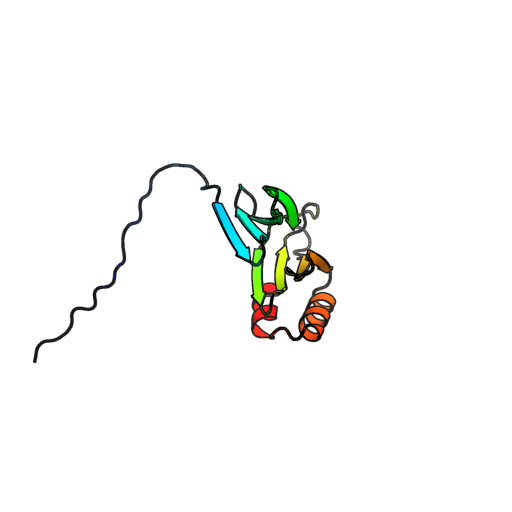 1 79 ? 18.882 10.775 -2.631 1.00 50.06 79 GLU A N 1
ATOM 640 C CA . GLU A 1 79 ? 19.049 9.771 -1.562 1.00 50.06 79 GLU A CA 1
ATOM 641 C C . GLU A 1 79 ? 19.341 10.323 -0.142 1.00 50.06 79 GLU A C 1
ATOM 643 O O . GLU A 1 79 ? 19.547 9.575 0.807 1.00 50.06 79 GLU A O 1
ATOM 648 N N . LYS A 1 80 ? 19.366 11.643 0.040 1.00 49.09 80 LYS A N 1
ATOM 649 C CA . LYS A 1 80 ? 19.869 12.368 1.199 1.00 49.09 80 LYS A CA 1
ATOM 650 C C . LYS A 1 80 ? 19.044 12.244 2.476 1.00 49.09 80 LYS A C 1
ATOM 652 O O . LYS A 1 80 ? 19.613 12.519 3.524 1.00 49.09 80 LYS A O 1
ATOM 657 N N . ASN A 1 81 ? 17.776 11.819 2.440 1.00 57.53 81 ASN A N 1
ATOM 658 C CA . ASN A 1 81 ? 16.933 11.835 3.650 1.00 57.53 81 ASN A CA 1
ATOM 659 C C . ASN A 1 81 ? 16.233 10.519 4.031 1.00 57.53 81 ASN A C 1
ATOM 661 O O . ASN A 1 81 ? 15.502 10.533 5.019 1.00 57.53 81 ASN A O 1
ATOM 665 N N . ASN A 1 82 ? 16.428 9.398 3.315 1.00 60.94 82 ASN A N 1
ATOM 666 C CA . ASN A 1 82 ? 15.789 8.101 3.636 1.00 60.94 82 ASN A CA 1
ATOM 667 C C . ASN A 1 82 ? 14.282 8.205 3.971 1.00 60.94 82 ASN A C 1
ATOM 669 O O . ASN A 1 82 ? 13.760 7.468 4.809 1.00 60.94 82 ASN A O 1
ATOM 673 N N . GLN A 1 83 ? 13.575 9.166 3.368 1.00 78.44 83 GLN A N 1
ATOM 674 C CA . GLN A 1 83 ? 12.191 9.435 3.726 1.00 78.44 83 GLN A CA 1
ATOM 675 C C . GLN A 1 83 ? 11.276 8.573 2.866 1.00 78.44 83 GLN A C 1
ATOM 677 O O . GLN A 1 83 ? 11.090 8.830 1.676 1.00 78.44 83 GLN A O 1
ATOM 682 N N . PHE A 1 84 ? 10.689 7.556 3.490 1.00 88.94 84 PHE A N 1
ATOM 683 C CA . PHE A 1 84 ? 9.638 6.766 2.869 1.00 88.94 84 PHE A CA 1
ATOM 684 C C . PHE A 1 84 ? 8.349 7.574 2.747 1.00 88.94 84 PHE A C 1
ATOM 686 O O . PHE A 1 84 ? 7.998 8.378 3.613 1.00 88.94 84 PHE A O 1
ATOM 693 N N . VAL A 1 85 ? 7.615 7.307 1.673 1.00 92.94 85 VAL A N 1
ATOM 694 C CA . VAL A 1 85 ? 6.212 7.691 1.549 1.00 92.94 85 VAL A CA 1
ATOM 695 C C . VAL A 1 85 ? 5.366 6.449 1.776 1.00 92.94 85 VAL A C 1
ATOM 697 O O . VAL A 1 85 ? 5.666 5.382 1.248 1.00 92.94 85 VAL A O 1
ATOM 700 N N . PHE A 1 86 ? 4.287 6.600 2.528 1.00 95.62 86 PHE A N 1
ATOM 701 C CA . PHE A 1 86 ? 3.388 5.512 2.875 1.00 95.62 86 PHE A CA 1
ATOM 702 C C . PHE A 1 86 ? 2.046 5.661 2.167 1.00 95.62 86 PHE A C 1
ATOM 704 O O . PHE A 1 86 ? 1.561 6.773 1.941 1.00 95.62 86 PHE A O 1
ATOM 711 N N . TRP A 1 87 ? 1.426 4.532 1.850 1.00 97.50 87 TRP A N 1
ATOM 712 C CA . TRP A 1 87 ? 0.162 4.470 1.135 1.00 97.50 87 TRP A CA 1
ATOM 713 C C . TRP A 1 87 ? -0.835 3.575 1.854 1.00 97.50 87 TRP A C 1
ATOM 715 O O . TRP A 1 87 ? -0.492 2.484 2.304 1.00 97.50 87 TRP A O 1
ATOM 725 N N . LEU A 1 88 ? -2.086 4.030 1.904 1.00 97.81 88 LEU A N 1
ATOM 726 C CA . LEU A 1 88 ? -3.248 3.201 2.213 1.00 97.81 88 LEU A CA 1
ATOM 727 C C . LEU A 1 88 ? -4.186 3.234 1.017 1.00 97.81 88 LEU A C 1
ATOM 729 O O . LEU A 1 88 ? -4.727 4.286 0.673 1.00 97.81 88 LEU A O 1
ATOM 733 N N . VAL A 1 89 ? -4.397 2.080 0.402 1.00 97.38 89 VAL A N 1
ATOM 734 C CA . VAL A 1 89 ? -5.255 1.937 -0.767 1.00 97.38 89 VAL A CA 1
ATOM 735 C C . VAL A 1 89 ? -6.423 1.037 -0.409 1.00 97.38 89 VAL A C 1
ATOM 737 O O . VAL A 1 89 ? -6.259 -0.154 -0.166 1.00 97.38 89 VAL A O 1
ATOM 740 N N . ASP A 1 90 ? -7.618 1.614 -0.373 1.00 96.31 90 ASP A N 1
ATOM 741 C CA . ASP A 1 90 ? -8.856 0.849 -0.303 1.00 96.31 90 ASP A CA 1
ATOM 742 C C . ASP A 1 90 ? -9.138 0.273 -1.686 1.00 96.31 90 ASP A C 1
ATOM 744 O O . ASP A 1 90 ? -9.533 0.984 -2.614 1.00 96.31 90 ASP A O 1
ATOM 748 N N . THR A 1 91 ? -8.899 -1.025 -1.824 1.00 94.56 91 THR A N 1
ATOM 749 C CA . THR A 1 91 ? -8.941 -1.699 -3.122 1.00 94.56 91 THR A CA 1
ATOM 750 C C . THR A 1 91 ? -10.367 -1.900 -3.644 1.00 94.56 91 THR A C 1
ATOM 752 O O . THR A 1 91 ? -10.560 -2.043 -4.850 1.00 94.56 91 THR A O 1
ATOM 755 N N . LYS A 1 92 ? -11.386 -1.856 -2.770 1.00 93.12 92 LYS A N 1
ATOM 756 C CA . LYS A 1 92 ? -12.801 -1.935 -3.165 1.00 93.12 92 LYS A CA 1
ATOM 757 C C . LYS A 1 92 ? -13.298 -0.599 -3.697 1.00 93.12 92 LYS A C 1
ATOM 759 O O . LYS A 1 92 ? -13.920 -0.548 -4.758 1.00 93.12 92 LYS A O 1
ATOM 764 N N . SER A 1 93 ? -13.026 0.486 -2.969 1.00 93.25 93 SER A N 1
ATOM 765 C CA . SER A 1 93 ? -13.461 1.832 -3.367 1.00 93.25 93 SER A CA 1
ATOM 766 C C . SER A 1 93 ? -12.495 2.534 -4.325 1.00 93.25 93 SER A C 1
ATOM 768 O O . SER A 1 93 ? -12.828 3.594 -4.856 1.00 93.25 93 SER A O 1
ATOM 770 N N . LYS A 1 94 ? -11.323 1.934 -4.569 1.00 91.69 94 LYS A N 1
ATOM 771 C CA . LYS A 1 94 ? -10.236 2.444 -5.421 1.00 91.69 94 LYS A CA 1
ATOM 772 C C . LYS A 1 94 ? -9.693 3.793 -4.951 1.00 91.69 94 LYS A C 1
ATOM 774 O O . LYS A 1 94 ? -9.182 4.584 -5.742 1.00 91.69 94 LYS A O 1
ATOM 779 N N . LYS A 1 95 ? -9.821 4.073 -3.653 1.00 93.44 95 LYS A N 1
ATOM 780 C CA . LYS A 1 95 ? -9.318 5.299 -3.031 1.00 93.44 95 LYS A CA 1
ATOM 781 C C . LYS A 1 95 ? -7.927 5.045 -2.477 1.00 93.44 95 LYS A C 1
ATOM 783 O O . LYS A 1 95 ? -7.750 4.172 -1.632 1.00 93.44 95 LYS A O 1
ATOM 788 N N . ALA A 1 96 ? -6.966 5.844 -2.918 1.00 94.69 96 ALA A N 1
ATOM 789 C CA . ALA A 1 96 ? -5.610 5.846 -2.394 1.00 94.69 96 ALA A CA 1
ATOM 790 C C . ALA A 1 96 ? -5.377 7.097 -1.541 1.00 94.69 96 ALA A C 1
ATOM 792 O O . ALA A 1 96 ? -5.766 8.201 -1.922 1.00 94.69 96 ALA A O 1
ATOM 793 N N . LEU A 1 97 ? -4.737 6.914 -0.391 1.00 96.81 97 LEU A N 1
ATOM 794 C CA . LEU A 1 97 ? -4.254 7.981 0.475 1.00 96.81 97 LEU A CA 1
ATOM 795 C C . LEU A 1 97 ? -2.736 7.869 0.577 1.00 96.81 97 LEU A C 1
ATOM 797 O O . LEU A 1 97 ? -2.215 6.784 0.834 1.00 96.81 97 LEU A O 1
ATOM 801 N N . LYS A 1 98 ? -2.055 8.998 0.385 1.00 95.56 98 LYS A N 1
ATOM 802 C CA . LYS A 1 98 ? -0.599 9.136 0.453 1.00 95.56 98 LYS A CA 1
ATOM 803 C C . LYS A 1 98 ? -0.223 9.895 1.723 1.00 95.56 98 LYS A C 1
ATOM 805 O O . LYS A 1 98 ? -0.842 10.913 2.029 1.00 95.56 98 LYS A O 1
ATOM 810 N N . PHE A 1 99 ? 0.812 9.438 2.415 1.00 95.06 99 PHE A N 1
ATOM 811 C CA . PHE A 1 99 ? 1.307 10.033 3.652 1.00 95.06 99 PHE A CA 1
ATOM 812 C C . PHE A 1 99 ? 2.827 10.190 3.589 1.00 95.06 99 PHE A C 1
ATOM 814 O O . PHE A 1 99 ? 3.547 9.237 3.307 1.00 95.06 99 PHE A O 1
ATOM 821 N N . GLU A 1 100 ? 3.322 11.391 3.871 1.00 92.38 100 GLU A N 1
ATOM 822 C CA . GLU A 1 100 ? 4.767 11.687 3.909 1.00 92.38 100 GLU A CA 1
ATOM 823 C C . GLU A 1 100 ? 5.350 11.576 5.324 1.00 92.38 100 GLU A C 1
ATOM 825 O O . GLU A 1 100 ? 6.567 11.521 5.504 1.00 92.38 100 GLU A O 1
ATOM 830 N N . LYS A 1 101 ? 4.473 11.535 6.333 1.00 92.81 101 LYS A N 1
ATOM 831 C CA . LYS A 1 101 ? 4.816 11.324 7.738 1.00 92.81 101 LYS A CA 1
ATOM 832 C C . LYS A 1 101 ? 4.341 9.950 8.181 1.00 92.81 101 LYS A C 1
ATOM 834 O O . LYS A 1 101 ? 3.192 9.569 7.941 1.00 92.81 101 LYS A O 1
ATOM 839 N N . LYS A 1 102 ? 5.226 9.226 8.862 1.00 94.31 102 LYS A N 1
ATOM 840 C CA . LYS A 1 102 ? 4.961 7.879 9.375 1.00 94.31 102 LYS A CA 1
ATOM 841 C C . LYS A 1 102 ? 3.806 7.882 10.376 1.00 94.31 102 LYS A C 1
ATOM 843 O O . LYS A 1 102 ? 2.974 6.983 10.370 1.00 94.31 102 LYS A O 1
ATOM 848 N N . GLU A 1 103 ? 3.732 8.905 11.218 1.00 96.38 103 GLU A N 1
ATOM 849 C CA . GLU A 1 103 ? 2.761 9.015 12.308 1.00 96.38 103 GLU A CA 1
ATOM 850 C C . GLU A 1 103 ? 1.331 9.160 11.775 1.00 96.38 103 GLU A C 1
ATOM 852 O O . GLU A 1 103 ? 0.421 8.488 12.266 1.00 96.38 103 GLU A O 1
ATOM 857 N N . ASP A 1 104 ? 1.149 9.968 10.727 1.00 97.50 104 ASP A N 1
ATOM 858 C CA . ASP A 1 104 ? -0.149 10.180 10.078 1.00 97.50 104 ASP A CA 1
ATOM 859 C C . ASP A 1 104 ? -0.643 8.893 9.406 1.00 97.50 104 ASP A C 1
ATOM 861 O O . ASP A 1 104 ? -1.815 8.528 9.528 1.00 97.50 104 ASP A O 1
ATOM 865 N N . PHE A 1 105 ? 0.270 8.161 8.758 1.00 97.69 105 PHE A N 1
ATOM 866 C CA . PHE A 1 105 ? -0.017 6.846 8.191 1.00 97.69 105 PHE A CA 1
ATOM 867 C C . PHE A 1 105 ? -0.453 5.844 9.266 1.00 97.69 105 PHE A C 1
ATOM 869 O O . PHE A 1 105 ? -1.498 5.208 9.125 1.00 97.69 105 PHE A O 1
ATOM 876 N N . VAL A 1 106 ? 0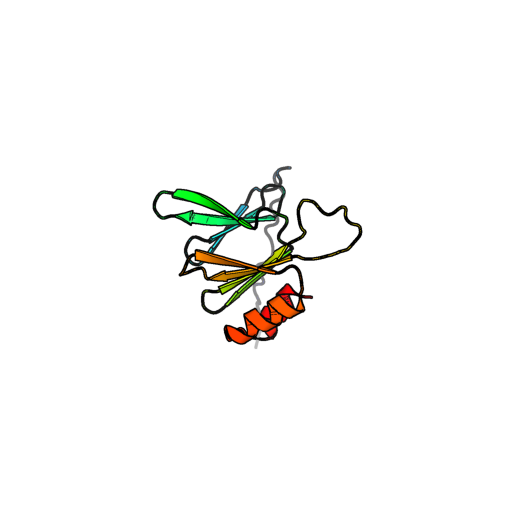.311 5.725 10.358 1.00 97.94 106 VAL A N 1
ATOM 877 C CA . VAL A 1 106 ? 0.004 4.793 11.455 1.00 97.94 106 VAL A CA 1
ATOM 878 C C . VAL A 1 106 ? -1.350 5.123 12.081 1.00 97.94 106 VAL A C 1
ATOM 880 O O . VAL A 1 106 ? -2.142 4.216 12.343 1.00 97.94 106 VAL A O 1
ATOM 883 N N . LEU A 1 107 ? -1.645 6.407 12.305 1.00 98.25 107 LEU A N 1
ATOM 884 C CA . LEU A 1 107 ? -2.933 6.839 12.841 1.00 98.25 107 LEU A CA 1
ATOM 885 C C . LEU A 1 107 ? -4.083 6.483 11.889 1.00 98.25 107 LEU A C 1
ATOM 887 O O . LEU A 1 107 ? -5.083 5.908 12.321 1.00 98.25 107 LEU A O 1
ATOM 891 N N . ALA A 1 108 ? -3.937 6.765 10.593 1.00 97.75 108 ALA A N 1
ATOM 892 C CA . ALA A 1 108 ? -4.945 6.433 9.591 1.00 97.75 108 ALA A CA 1
ATOM 893 C C . ALA A 1 108 ? -5.173 4.914 9.465 1.00 97.75 108 ALA A C 1
ATOM 895 O O . ALA A 1 108 ? -6.319 4.472 9.366 1.00 97.75 108 ALA A O 1
ATOM 896 N N . ALA A 1 109 ? -4.104 4.114 9.520 1.00 97.50 109 ALA A N 1
ATOM 897 C CA . ALA A 1 109 ? -4.165 2.656 9.471 1.00 97.50 109 ALA A CA 1
ATOM 898 C C . ALA A 1 109 ? -4.900 2.077 10.691 1.00 97.50 109 ALA A C 1
ATOM 900 O O . ALA A 1 109 ? -5.811 1.261 10.540 1.00 97.50 109 ALA A O 1
ATOM 901 N N . LYS A 1 110 ? -4.583 2.568 11.896 1.00 97.62 110 LYS A N 1
ATOM 902 C CA . LYS A 1 110 ? -5.281 2.187 13.135 1.00 97.62 110 LYS A CA 1
ATOM 903 C C . LYS A 1 110 ? -6.755 2.582 13.115 1.00 97.62 110 LYS A C 1
ATOM 905 O O . LYS A 1 110 ? -7.600 1.778 13.495 1.00 97.62 110 LYS A O 1
ATOM 910 N N . ASN A 1 111 ? -7.085 3.773 12.611 1.00 97.06 111 ASN A N 1
ATOM 911 C CA . ASN A 1 111 ? -8.476 4.222 12.466 1.00 97.06 111 ASN A CA 1
ATOM 912 C C . ASN A 1 111 ? -9.279 3.366 11.473 1.00 97.06 111 ASN A C 1
ATOM 914 O O . ASN A 1 111 ? -10.503 3.308 11.562 1.00 97.06 111 ASN A O 1
ATOM 918 N N . LYS A 1 112 ? -8.603 2.682 10.542 1.00 94.62 112 LYS A N 1
ATOM 919 C CA . LYS A 1 112 ? -9.199 1.672 9.655 1.00 94.62 112 LYS A CA 1
ATOM 920 C C . LYS A 1 112 ? -9.279 0.272 10.278 1.00 94.62 112 LYS A C 1
ATOM 922 O O . LYS A 1 112 ? -9.761 -0.642 9.619 1.00 94.62 112 LYS A O 1
ATOM 927 N N . GLY A 1 113 ? -8.837 0.101 11.524 1.00 96.56 113 GLY A N 1
ATOM 928 C CA . GLY A 1 113 ? -8.864 -1.177 12.235 1.00 96.56 113 GLY A CA 1
ATOM 929 C C . GLY A 1 113 ? -7.792 -2.170 11.783 1.00 96.56 113 GLY A C 1
ATOM 930 O O . GLY A 1 113 ? -7.980 -3.366 11.979 1.00 96.56 113 GLY A O 1
ATOM 931 N N . LEU A 1 114 ? -6.702 -1.700 11.165 1.00 96.94 114 LEU A N 1
ATOM 932 C CA . LEU A 1 114 ? -5.612 -2.566 10.706 1.00 96.94 114 LEU A CA 1
ATOM 933 C C . LEU A 1 114 ? -4.723 -3.001 11.874 1.00 96.94 114 LEU A C 1
ATOM 935 O O . LEU A 1 114 ? -4.444 -2.217 12.788 1.00 96.94 114 LEU A O 1
ATOM 939 N N . SER A 1 115 ? -4.262 -4.249 11.831 1.00 97.50 115 SER A N 1
ATOM 940 C CA . SER A 1 115 ? -3.421 -4.821 12.880 1.00 97.50 115 SER A CA 1
ATOM 941 C C . SER A 1 115 ? -2.055 -4.132 12.986 1.00 97.50 115 SER A C 1
ATOM 943 O O . SER A 1 115 ? -1.441 -3.747 11.987 1.00 97.50 115 SER A O 1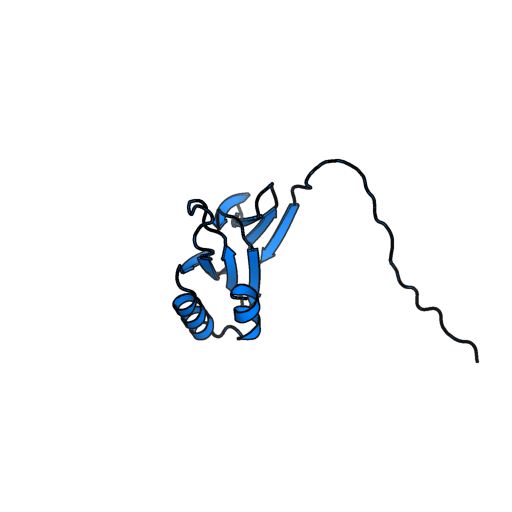
ATOM 945 N N . THR A 1 116 ? -1.525 -4.033 14.211 1.00 96.94 116 THR A N 1
ATOM 946 C CA . THR A 1 116 ? -0.175 -3.492 14.451 1.00 96.94 116 THR A CA 1
ATOM 947 C C . THR A 1 116 ? 0.885 -4.268 13.670 1.00 96.94 116 THR A C 1
ATOM 949 O O . THR A 1 116 ? 1.771 -3.659 13.089 1.00 96.94 116 THR A O 1
ATOM 952 N N . THR A 1 117 ? 0.751 -5.595 13.560 1.00 97.06 117 THR A N 1
ATOM 953 C CA . THR A 1 117 ? 1.681 -6.440 12.796 1.00 97.06 117 THR A CA 1
ATOM 954 C C . THR A 1 117 ? 1.733 -6.067 11.316 1.00 97.06 117 THR A C 1
ATOM 956 O O . THR A 1 117 ? 2.819 -6.000 10.746 1.00 97.06 117 THR A O 1
ATOM 959 N N . SER A 1 118 ? 0.587 -5.810 10.680 1.00 96.06 118 SER A N 1
ATOM 960 C CA . SER A 1 118 ? 0.566 -5.370 9.281 1.00 96.06 118 SER A CA 1
ATOM 961 C C . SER A 1 118 ? 1.169 -3.984 9.105 1.00 96.06 118 SER A C 1
ATOM 963 O O . SER A 1 118 ? 1.855 -3.749 8.118 1.00 96.06 118 SER A O 1
ATOM 965 N N . ILE A 1 119 ? 0.949 -3.081 10.063 1.00 97.25 119 ILE A N 1
ATOM 966 C CA . ILE A 1 119 ? 1.543 -1.740 10.052 1.00 97.25 119 ILE A CA 1
ATOM 967 C C . ILE A 1 119 ? 3.070 -1.830 10.206 1.00 97.25 119 ILE A C 1
ATOM 969 O O . ILE A 1 119 ? 3.795 -1.192 9.445 1.00 97.25 119 ILE A O 1
ATOM 973 N N . ASP A 1 120 ? 3.561 -2.656 11.132 1.00 96.12 120 ASP A N 1
ATOM 974 C CA . ASP A 1 120 ? 4.988 -2.800 11.438 1.00 96.12 120 ASP A CA 1
ATOM 975 C C . ASP A 1 120 ? 5.804 -3.338 10.260 1.00 96.12 120 ASP A C 1
ATOM 977 O O . ASP A 1 120 ? 6.951 -2.932 10.098 1.00 96.12 120 ASP A O 1
ATOM 981 N N . LYS A 1 121 ? 5.215 -4.186 9.408 1.00 94.75 121 LYS A N 1
ATOM 982 C CA . LYS A 1 121 ? 5.848 -4.663 8.163 1.00 94.75 121 LYS A CA 1
ATOM 983 C C . LYS A 1 121 ? 6.092 -3.563 7.127 1.00 94.75 121 LYS A C 1
ATOM 985 O O . LYS A 1 121 ? 6.833 -3.776 6.176 1.00 94.75 121 LYS A O 1
ATOM 990 N N . ILE A 1 122 ? 5.399 -2.434 7.249 1.00 95.88 122 ILE A N 1
ATOM 991 C CA . ILE A 1 122 ? 5.467 -1.339 6.275 1.00 95.88 122 ILE A CA 1
ATOM 992 C C . ILE A 1 122 ? 6.434 -0.254 6.735 1.00 95.88 122 ILE A C 1
ATOM 994 O O . ILE A 1 122 ? 7.077 0.385 5.904 1.00 95.88 122 ILE A O 1
ATOM 998 N N . ILE A 1 123 ? 6.515 -0.030 8.047 1.00 93.19 123 ILE A N 1
ATOM 999 C CA . ILE A 1 123 ? 7.238 1.104 8.629 1.00 93.19 123 ILE A CA 1
ATOM 1000 C C . ILE A 1 123 ? 8.630 0.764 9.179 1.00 93.19 123 ILE A C 1
ATOM 1002 O O . ILE A 1 123 ? 9.332 1.693 9.585 1.00 93.19 123 ILE A O 1
ATOM 1006 N N . ASN A 1 124 ? 8.994 -0.520 9.230 1.00 82.75 124 ASN A N 1
ATOM 1007 C CA . ASN A 1 124 ? 10.297 -1.029 9.673 1.00 82.75 124 ASN A CA 1
ATOM 1008 C C . ASN A 1 124 ? 10.948 -1.846 8.556 1.00 82.75 124 ASN A C 1
ATOM 1010 O O . ASN A 1 124 ? 12.196 -1.872 8.536 1.00 82.75 124 ASN A O 1
#